Protein AF-A0A1R1XHR9-F1 (afdb_monomer_lite)

pLDDT: mean 81.64, std 12.71, range [43.72, 94.81]

Organism: NCBI:txid133412

Sequence (105 aa):
MWKDLSNAAQKQQANLDRLLSQYSSFQSSDMKDETANSSIDSLENSITQALNELESLILQLNDLEGENQNTHGLPQRALQRHSLAYQEYQNAFKRYNVNTKKKKF

Radius of gyration: 16.56 Å; chains: 1; bounding box: 38×18×50 Å

Structure (mmCIF, N/CA/C/O backbone):
data_AF-A0A1R1XHR9-F1
#
_entry.id   AF-A0A1R1XHR9-F1
#
loop_
_atom_site.group_PDB
_atom_site.id
_atom_site.type_symbol
_atom_site.label_atom_id
_atom_site.label_alt_id
_atom_site.label_comp_id
_atom_site.label_asym_id
_atom_site.label_entity_id
_atom_site.label_seq_id
_atom_site.pdbx_PDB_ins_code
_atom_site.Cartn_x
_atom_site.Cartn_y
_atom_site.Cartn_z
_atom_site.occupancy
_atom_site.B_iso_or_equiv
_atom_site.auth_seq_id
_atom_site.auth_comp_id
_atom_site.auth_asym_id
_atom_site.auth_atom_id
_atom_site.pdbx_PDB_model_num
ATOM 1 N N . MET A 1 1 ? 12.326 -7.820 -14.269 1.00 78.06 1 MET A N 1
ATOM 2 C CA . MET A 1 1 ? 12.620 -6.669 -13.391 1.00 78.06 1 MET A CA 1
ATOM 3 C C . MET A 1 1 ? 11.393 -5.790 -13.147 1.00 78.06 1 MET A C 1
ATOM 5 O O . MET A 1 1 ? 10.759 -5.990 -12.125 1.00 78.06 1 MET A O 1
ATOM 9 N N . TRP A 1 2 ? 10.954 -4.908 -14.064 1.00 82.75 2 TRP A N 1
ATOM 10 C CA . TRP A 1 2 ? 9.757 -4.070 -13.805 1.00 82.75 2 TRP A CA 1
ATOM 11 C C . TRP A 1 2 ? 8.469 -4.889 -13.590 1.00 82.75 2 TRP A C 1
ATOM 13 O O . TRP A 1 2 ? 7.633 -4.538 -12.763 1.00 82.75 2 TRP A O 1
ATOM 23 N N . LYS A 1 3 ? 8.323 -6.018 -14.301 1.00 86.69 3 LYS A N 1
ATOM 24 C CA . LYS A 1 3 ? 7.200 -6.954 -14.122 1.00 86.69 3 LYS A CA 1
ATOM 25 C C . LYS A 1 3 ? 7.166 -7.551 -12.715 1.00 86.69 3 LYS A C 1
ATOM 27 O O . LYS A 1 3 ? 6.089 -7.713 -12.160 1.00 86.69 3 LYS A O 1
ATOM 32 N N . ASP A 1 4 ? 8.329 -7.844 -12.139 1.00 90.06 4 ASP A N 1
ATOM 33 C CA . ASP A 1 4 ? 8.435 -8.456 -10.812 1.00 90.06 4 ASP A CA 1
ATOM 34 C C . ASP A 1 4 ? 8.043 -7.452 -9.727 1.00 90.06 4 ASP A C 1
ATOM 36 O O . ASP A 1 4 ? 7.256 -7.786 -8.845 1.00 90.06 4 ASP A O 1
ATOM 40 N N . LEU A 1 5 ? 8.491 -6.198 -9.860 1.00 89.31 5 LEU A N 1
ATOM 41 C CA . LEU A 1 5 ? 8.056 -5.102 -8.993 1.00 89.31 5 LEU A CA 1
ATOM 42 C C . LEU A 1 5 ? 6.563 -4.808 -9.142 1.00 89.31 5 LEU A C 1
ATOM 44 O O . LEU A 1 5 ? 5.874 -4.630 -8.144 1.00 89.31 5 LEU A O 1
ATOM 48 N N . SER A 1 6 ? 6.033 -4.816 -10.369 1.00 89.69 6 SER A N 1
ATOM 49 C CA . SER A 1 6 ? 4.596 -4.634 -10.588 1.00 89.69 6 SER A CA 1
ATOM 50 C C . SER A 1 6 ? 3.782 -5.775 -9.970 1.00 89.69 6 SER A C 1
ATOM 52 O O . SER A 1 6 ? 2.769 -5.516 -9.327 1.00 89.69 6 SER A O 1
ATOM 54 N N . ASN A 1 7 ? 4.243 -7.023 -10.080 1.00 93.69 7 ASN A N 1
ATOM 55 C CA . ASN A 1 7 ? 3.605 -8.171 -9.434 1.00 93.69 7 ASN A CA 1
ATOM 56 C C . ASN A 1 7 ? 3.683 -8.082 -7.902 1.00 93.69 7 ASN A C 1
ATOM 58 O O . ASN A 1 7 ? 2.713 -8.406 -7.218 1.00 93.69 7 ASN A O 1
ATOM 62 N N . ALA A 1 8 ? 4.816 -7.642 -7.348 1.00 93.69 8 ALA A N 1
ATOM 63 C CA . ALA A 1 8 ? 4.960 -7.405 -5.914 1.00 93.69 8 ALA A CA 1
ATOM 64 C C . ALA A 1 8 ? 4.002 -6.303 -5.439 1.00 93.69 8 ALA A C 1
ATOM 66 O O . ALA A 1 8 ? 3.286 -6.495 -4.459 1.00 93.69 8 ALA A O 1
ATOM 67 N N . ALA A 1 9 ? 3.902 -5.202 -6.190 1.00 91.56 9 ALA A N 1
ATOM 68 C CA . ALA A 1 9 ? 2.974 -4.120 -5.894 1.00 91.56 9 ALA A CA 1
ATOM 69 C C . ALA A 1 9 ? 1.525 -4.620 -5.941 1.00 91.56 9 ALA A C 1
ATOM 71 O O . ALA A 1 9 ? 0.773 -4.360 -5.013 1.00 91.56 9 ALA A O 1
ATOM 72 N N . GLN A 1 10 ? 1.138 -5.417 -6.944 1.00 93.50 10 GLN A N 1
ATOM 73 C CA . GLN A 1 10 ? -0.197 -6.032 -7.009 1.00 93.50 10 GLN A CA 1
ATOM 74 C C . GLN A 1 10 ? -0.508 -6.919 -5.798 1.00 93.50 10 GLN A C 1
ATOM 76 O O . GLN A 1 10 ? -1.607 -6.843 -5.250 1.00 93.50 10 GLN A O 1
ATOM 81 N N . LYS A 1 11 ? 0.448 -7.743 -5.348 1.00 94.81 11 LYS A N 1
ATOM 82 C CA . LYS A 1 11 ? 0.273 -8.546 -4.126 1.00 94.81 11 LYS A CA 1
ATOM 83 C C . LYS A 1 11 ? 0.040 -7.655 -2.912 1.00 94.81 11 LYS A C 1
ATOM 85 O O . LYS A 1 11 ? -0.803 -7.976 -2.077 1.00 94.81 11 LYS A O 1
ATOM 90 N N . GLN A 1 12 ? 0.742 -6.529 -2.847 1.00 92.75 12 GLN A N 1
ATOM 91 C CA . GLN A 1 12 ? 0.595 -5.604 -1.740 1.00 92.75 12 GLN A CA 1
ATOM 92 C C . GLN A 1 12 ? -0.721 -4.834 -1.758 1.00 92.75 12 GLN A C 1
ATOM 94 O O . GLN A 1 12 ? -1.323 -4.631 -0.707 1.00 92.75 12 GLN A O 1
ATOM 99 N N . GLN A 1 13 ? -1.219 -4.489 -2.942 1.00 92.62 13 GLN A N 1
ATOM 100 C CA . GLN A 1 13 ? -2.564 -3.942 -3.111 1.00 92.62 13 GLN A CA 1
ATOM 101 C C . GLN A 1 13 ? -3.626 -4.927 -2.605 1.00 92.62 13 GLN A C 1
ATOM 103 O O . GLN A 1 13 ? -4.453 -4.557 -1.780 1.00 92.62 13 GLN A O 1
ATOM 108 N N . ALA A 1 14 ? -3.529 -6.209 -2.975 1.00 94.12 14 ALA A N 1
ATOM 109 C CA . ALA A 1 14 ? -4.451 -7.237 -2.485 1.00 94.12 14 ALA A CA 1
ATOM 110 C C . ALA A 1 14 ? -4.382 -7.428 -0.954 1.00 94.12 14 ALA A C 1
ATOM 112 O O . ALA A 1 14 ? -5.396 -7.692 -0.304 1.00 94.12 14 ALA A O 1
ATOM 113 N N . ASN A 1 15 ? -3.193 -7.284 -0.359 1.00 93.56 15 ASN A N 1
ATOM 114 C CA . ASN A 1 15 ? -3.037 -7.295 1.095 1.00 93.56 15 ASN A CA 1
ATOM 115 C C . ASN A 1 15 ? -3.717 -6.073 1.742 1.00 93.56 15 ASN A C 1
ATOM 117 O O . ASN A 1 15 ? -4.471 -6.226 2.703 1.00 93.56 15 ASN A O 1
ATOM 121 N N . LEU A 1 16 ? -3.519 -4.876 1.179 1.00 92.00 16 LEU A N 1
ATOM 122 C CA . LEU A 1 16 ? -4.174 -3.644 1.629 1.00 92.00 16 LEU A CA 1
ATOM 123 C C . LEU A 1 16 ? -5.699 -3.721 1.513 1.00 92.00 16 LEU A C 1
ATOM 125 O O . LEU A 1 16 ? -6.378 -3.346 2.466 1.00 92.00 16 LEU A O 1
ATOM 129 N N . ASP A 1 17 ? -6.239 -4.272 0.423 1.00 92.38 17 ASP A N 1
ATOM 130 C CA . ASP A 1 17 ? -7.679 -4.523 0.267 1.00 92.38 17 ASP A CA 1
ATOM 131 C C . ASP A 1 17 ? -8.216 -5.383 1.416 1.00 92.38 17 ASP A C 1
ATOM 133 O O . ASP A 1 17 ? -9.232 -5.057 2.038 1.00 92.38 17 ASP A O 1
ATOM 137 N N . ARG A 1 18 ? -7.508 -6.473 1.743 1.00 93.31 18 ARG A N 1
ATOM 138 C CA . ARG A 1 18 ? -7.897 -7.374 2.832 1.00 93.31 18 ARG A CA 1
ATOM 139 C C . ARG A 1 18 ? -7.875 -6.663 4.182 1.00 93.31 18 ARG A C 1
ATOM 141 O O . ARG A 1 18 ? -8.831 -6.781 4.947 1.00 93.31 18 ARG A O 1
ATOM 148 N N . LEU A 1 19 ? -6.797 -5.940 4.477 1.00 91.25 19 LEU A N 1
ATOM 149 C CA . LEU A 1 19 ? -6.626 -5.241 5.749 1.00 91.25 19 LEU A CA 1
ATOM 150 C C . LEU A 1 19 ? -7.640 -4.103 5.914 1.00 91.25 19 LEU A C 1
ATOM 152 O O . LEU A 1 19 ? -8.238 -3.969 6.979 1.00 91.25 19 LEU A O 1
ATOM 156 N N . LEU A 1 20 ? -7.893 -3.319 4.863 1.00 88.38 20 LEU A N 1
ATOM 157 C CA . LEU A 1 20 ? -8.885 -2.243 4.885 1.00 88.38 20 LEU A CA 1
ATOM 158 C C . LEU A 1 20 ? -10.310 -2.781 4.984 1.00 88.38 20 LEU A C 1
ATOM 160 O O . LEU A 1 20 ? -11.121 -2.204 5.706 1.00 88.38 20 LEU A O 1
ATOM 164 N N . SER A 1 21 ? -10.616 -3.904 4.330 1.00 88.69 21 SER A N 1
ATOM 165 C CA . SER A 1 21 ? -11.903 -4.582 4.503 1.00 88.69 21 SER A CA 1
ATOM 166 C C . SER A 1 21 ? -12.103 -5.018 5.957 1.00 88.69 21 SER A C 1
ATOM 168 O O . SER A 1 21 ? -13.127 -4.679 6.556 1.00 88.69 21 SER A O 1
ATOM 170 N N . GLN A 1 22 ? -11.102 -5.661 6.570 1.00 86.88 22 GLN A N 1
ATOM 171 C CA . GLN A 1 22 ? -11.141 -6.019 7.992 1.00 86.88 22 GLN A CA 1
ATOM 172 C C . GLN A 1 22 ? -11.329 -4.778 8.870 1.00 86.88 22 GLN A C 1
ATOM 174 O O . GLN A 1 22 ? -12.252 -4.737 9.681 1.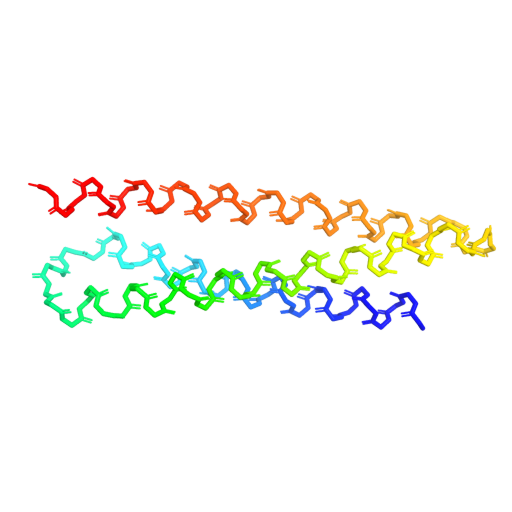00 86.88 22 GLN A O 1
ATOM 179 N N . TYR A 1 23 ? -10.538 -3.730 8.652 1.00 83.56 23 TYR A N 1
ATOM 180 C CA . TYR A 1 23 ? -10.619 -2.483 9.408 1.00 83.56 23 TYR A CA 1
ATOM 181 C C . TYR A 1 23 ? -11.993 -1.803 9.286 1.00 83.56 23 TYR A C 1
ATOM 183 O O . TYR A 1 23 ? -12.549 -1.328 10.276 1.00 83.56 23 TYR A O 1
ATOM 191 N N . SER A 1 24 ? -12.593 -1.820 8.092 1.00 82.56 24 SER A N 1
ATOM 192 C CA . SER A 1 24 ? -13.949 -1.309 7.872 1.00 82.56 24 SER A CA 1
ATOM 193 C C . SER A 1 24 ? -15.009 -2.112 8.637 1.00 82.56 24 SER A C 1
ATOM 195 O O . SER A 1 24 ? -15.930 -1.523 9.200 1.00 82.56 24 SER A O 1
ATOM 197 N N . SER A 1 25 ? -14.850 -3.436 8.754 1.00 81.06 25 SER A N 1
ATOM 198 C CA . SER A 1 25 ? -15.793 -4.287 9.491 1.00 81.06 25 SER A CA 1
ATOM 199 C C . SER A 1 25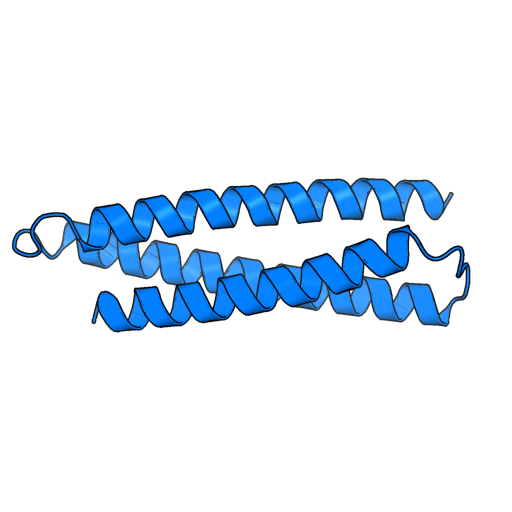 ? -15.793 -3.996 10.996 1.00 81.06 25 SER A C 1
ATOM 201 O O . SER A 1 25 ? -16.854 -3.977 11.620 1.00 81.06 25 SER A O 1
ATOM 203 N N . PHE A 1 26 ? -14.631 -3.646 11.561 1.00 74.00 26 PHE A N 1
ATOM 204 C CA . PHE A 1 26 ? -14.529 -3.168 12.942 1.00 74.00 26 PHE A CA 1
ATOM 205 C C . PHE A 1 26 ? -15.221 -1.815 13.143 1.00 74.00 26 PHE A C 1
ATOM 207 O O . PHE A 1 26 ? -15.708 -1.545 14.235 1.00 74.00 26 PHE A O 1
ATOM 214 N N . GLN A 1 27 ? -15.334 -0.972 12.107 1.00 67.25 27 GLN A N 1
ATOM 215 C CA . GLN A 1 27 ? -16.132 0.254 12.216 1.00 67.25 27 GLN A CA 1
ATOM 216 C C . GLN A 1 27 ? -17.630 -0.018 12.268 1.00 67.25 27 GLN A C 1
ATOM 218 O O . GLN A 1 27 ? -18.352 0.739 12.915 1.00 67.25 27 GLN A O 1
ATOM 223 N N . SER A 1 28 ? -18.101 -1.031 11.545 1.00 66.31 28 SER A N 1
ATOM 224 C CA . SER A 1 28 ? -19.521 -1.387 11.474 1.00 66.31 28 SER A CA 1
ATOM 225 C C . SER A 1 28 ? -19.986 -2.205 12.675 1.00 66.31 28 SER A C 1
ATOM 227 O O . SER A 1 28 ? -21.173 -2.204 12.981 1.00 66.31 28 SER A O 1
ATOM 229 N N . SER A 1 29 ? -19.065 -2.889 13.351 1.00 62.47 29 SER A N 1
ATOM 230 C CA . SER A 1 29 ? -19.348 -3.642 14.565 1.00 62.47 29 SER A CA 1
ATOM 231 C C . SER A 1 29 ? -19.466 -2.696 15.766 1.00 62.47 29 SER A C 1
ATOM 233 O O . SER A 1 29 ? -18.530 -1.962 16.074 1.00 62.47 29 SER A O 1
ATOM 235 N N . ASP A 1 30 ? -20.588 -2.728 16.490 1.00 60.00 30 ASP A N 1
ATOM 236 C CA . ASP A 1 30 ? -20.786 -2.019 17.771 1.00 60.00 30 ASP A CA 1
ATOM 237 C C . ASP A 1 30 ? -19.961 -2.627 18.934 1.00 60.00 30 ASP A C 1
ATOM 239 O O . ASP A 1 30 ? -20.289 -2.468 20.112 1.00 60.00 30 ASP A O 1
ATOM 243 N N . MET A 1 31 ? -18.867 -3.333 18.635 1.00 56.09 31 MET A N 1
ATOM 244 C CA . MET A 1 31 ? -17.985 -3.934 19.634 1.00 56.09 31 MET A CA 1
ATOM 245 C C . MET A 1 31 ? -17.091 -2.868 20.281 1.00 56.09 31 MET A C 1
ATOM 247 O O . MET A 1 31 ? -15.970 -2.609 19.849 1.00 56.09 31 MET A O 1
ATOM 251 N N . LYS A 1 32 ? -17.608 -2.252 21.349 1.00 55.88 32 LYS A N 1
ATOM 252 C CA . LYS A 1 32 ? -16.884 -1.363 22.272 1.00 55.88 32 LYS A CA 1
ATOM 253 C C . LYS A 1 32 ? -16.126 -2.159 23.345 1.00 55.88 32 LYS A C 1
ATOM 255 O O . LYS A 1 32 ? -16.346 -1.942 24.531 1.00 55.88 32 LYS A O 1
ATOM 260 N N . ASP A 1 33 ? -15.284 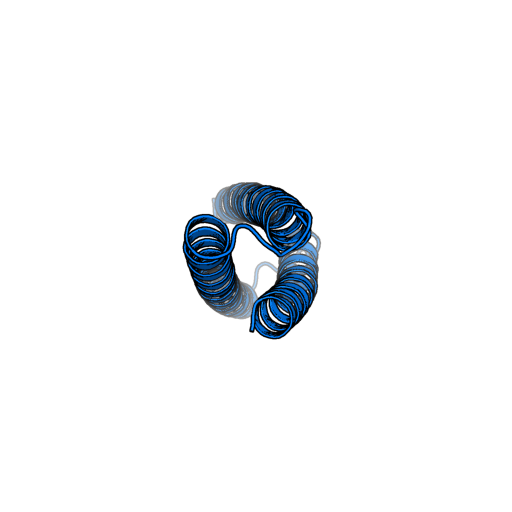-3.104 22.942 1.00 60.34 33 ASP A N 1
ATOM 261 C CA . ASP A 1 33 ? -14.514 -3.926 23.886 1.00 60.34 33 ASP A CA 1
ATOM 262 C C . ASP A 1 33 ? -13.008 -3.617 23.786 1.00 60.34 33 ASP A C 1
ATOM 264 O O . ASP A 1 33 ? -12.504 -3.281 22.711 1.00 60.34 33 ASP A O 1
ATOM 268 N N . GLU A 1 34 ? -12.261 -3.709 24.888 1.00 59.38 34 GLU A N 1
ATOM 269 C CA . GLU A 1 34 ? -10.822 -3.370 24.930 1.00 59.38 34 GLU A CA 1
ATOM 270 C C . GLU A 1 34 ? -9.988 -4.266 23.996 1.00 59.38 34 GLU A C 1
ATOM 272 O O . GLU A 1 34 ? -8.989 -3.832 23.417 1.00 59.38 34 GLU A O 1
ATOM 277 N N . THR A 1 35 ? -10.454 -5.496 23.766 1.00 62.03 35 THR A N 1
ATOM 278 C CA . THR A 1 35 ? -9.891 -6.444 22.791 1.00 62.03 35 THR A CA 1
ATOM 279 C C . THR A 1 35 ? -10.092 -6.003 21.337 1.00 62.03 35 THR A C 1
ATOM 281 O O . THR A 1 35 ? -9.254 -6.290 20.477 1.00 62.03 35 THR A O 1
ATOM 284 N N . ALA A 1 36 ? -11.163 -5.260 21.046 1.00 65.56 36 ALA A N 1
ATOM 285 C CA . ALA A 1 36 ? -11.391 -4.676 19.730 1.00 65.56 36 ALA A CA 1
ATOM 286 C C . ALA A 1 36 ? -10.430 -3.504 19.481 1.00 65.56 36 ALA A C 1
ATOM 288 O O . ALA A 1 36 ? -9.904 -3.374 18.379 1.00 65.56 36 ALA A O 1
ATOM 289 N N . ASN A 1 37 ? -10.117 -2.705 20.507 1.00 67.88 37 ASN A N 1
ATOM 290 C CA . ASN A 1 37 ? -9.166 -1.596 20.387 1.00 67.88 37 ASN A CA 1
ATOM 291 C C . ASN A 1 37 ? -7.735 -2.064 20.081 1.00 67.88 37 ASN A C 1
ATOM 293 O O . ASN A 1 37 ? -7.110 -1.522 19.174 1.00 67.88 37 ASN A O 1
ATOM 297 N N . SER A 1 38 ? -7.229 -3.094 20.767 1.00 72.94 38 SER A N 1
ATOM 298 C CA . SER A 1 38 ? -5.888 -3.639 20.489 1.00 72.94 38 SER A CA 1
ATOM 299 C C . SER A 1 38 ? -5.795 -4.309 19.111 1.00 72.94 38 SER A C 1
ATOM 301 O O . SER A 1 38 ? -4.766 -4.219 18.431 1.00 72.94 38 SER A O 1
ATOM 303 N N . SER A 1 39 ? -6.891 -4.925 18.660 1.00 80.31 39 SER A N 1
ATOM 304 C CA . SER A 1 39 ? -7.017 -5.490 17.312 1.00 80.31 39 SER A CA 1
ATOM 305 C C . SER A 1 39 ? -7.029 -4.398 16.237 1.00 80.31 39 SER A C 1
ATOM 307 O O . SER A 1 39 ? -6.371 -4.544 15.207 1.00 80.31 39 SER A O 1
ATOM 309 N N . ILE A 1 40 ? -7.717 -3.279 16.493 1.00 82.06 40 ILE A N 1
ATOM 310 C CA . ILE A 1 40 ? -7.724 -2.091 15.629 1.00 82.06 40 ILE A CA 1
ATOM 311 C C . ILE A 1 40 ? -6.316 -1.505 15.532 1.00 82.06 40 ILE A C 1
ATOM 313 O O . ILE A 1 40 ? -5.829 -1.341 14.420 1.00 82.06 40 ILE A O 1
ATOM 317 N N . ASP A 1 41 ? -5.630 -1.260 16.650 1.00 83.19 41 ASP A N 1
ATOM 318 C CA . ASP A 1 41 ? -4.281 -0.675 16.640 1.00 83.19 41 ASP A CA 1
ATOM 319 C C . ASP A 1 41 ? -3.274 -1.591 15.903 1.00 83.19 41 ASP A C 1
ATOM 321 O O . ASP A 1 41 ? -2.434 -1.129 15.126 1.00 83.19 41 ASP A O 1
ATOM 325 N N . SER A 1 42 ? -3.403 -2.913 16.063 1.00 86.81 42 SER A N 1
ATOM 326 C CA . SER A 1 42 ? -2.601 -3.898 15.317 1.00 86.81 42 SER A CA 1
ATOM 327 C C . SER A 1 42 ? -2.884 -3.865 13.809 1.00 86.81 42 SER A C 1
ATOM 329 O O . SER A 1 42 ? -1.959 -3.965 12.994 1.00 86.81 42 SER A O 1
ATOM 331 N N . LEU A 1 43 ? -4.150 -3.688 13.419 1.00 88.69 43 LEU A N 1
ATOM 332 C CA . LEU A 1 43 ? -4.540 -3.506 12.020 1.00 88.69 43 LEU A CA 1
ATOM 333 C C . LEU A 1 43 ? -4.040 -2.175 11.454 1.00 88.69 43 LEU A C 1
ATOM 335 O O . LEU A 1 43 ? -3.558 -2.161 10.326 1.00 88.69 43 LEU A O 1
ATOM 339 N N . GLU A 1 44 ? -4.088 -1.079 12.217 1.00 88.88 44 GLU A N 1
ATOM 340 C CA . GLU A 1 44 ? -3.534 0.218 11.801 1.00 88.88 44 GLU A CA 1
ATOM 341 C C . GLU A 1 44 ? -2.040 0.114 11.498 1.00 88.88 44 GLU A C 1
ATOM 343 O O . GLU A 1 44 ? -1.582 0.594 10.456 1.00 88.88 44 GLU A O 1
ATOM 348 N N . ASN A 1 45 ? -1.291 -0.564 12.368 1.00 90.75 45 ASN A N 1
ATOM 349 C CA . ASN A 1 45 ? 0.132 -0.813 12.161 1.00 90.75 45 ASN A CA 1
ATOM 350 C C . ASN A 1 45 ? 0.376 -1.671 10.914 1.00 90.75 45 ASN A C 1
ATOM 352 O O . ASN A 1 45 ? 1.232 -1.329 10.099 1.00 90.75 45 ASN A O 1
ATOM 356 N N . SER A 1 46 ? -0.415 -2.730 10.723 1.00 92.69 46 SER A N 1
ATOM 357 C CA . SER A 1 46 ? -0.302 -3.611 9.552 1.00 92.69 46 SER A CA 1
ATOM 358 C C . SER A 1 46 ? -0.604 -2.871 8.245 1.00 92.69 46 SER A C 1
ATOM 360 O O . SER A 1 46 ? 0.117 -3.029 7.264 1.00 92.69 46 SER A O 1
ATOM 362 N N . ILE A 1 47 ? -1.636 -2.018 8.226 1.00 91.31 47 ILE A N 1
ATOM 363 C CA . ILE A 1 47 ? -1.985 -1.187 7.063 1.00 91.31 47 ILE A CA 1
ATOM 364 C C . ILE A 1 47 ? -0.879 -0.170 6.785 1.00 91.31 47 ILE A C 1
ATOM 366 O O . ILE A 1 47 ? -0.499 0.020 5.633 1.00 91.31 47 ILE A O 1
ATOM 370 N N . THR A 1 48 ? -0.334 0.461 7.827 1.00 92.06 48 THR A N 1
ATOM 371 C CA . THR A 1 48 ? 0.749 1.446 7.693 1.00 92.06 48 THR A CA 1
ATOM 372 C C . THR A 1 48 ? 2.011 0.807 7.118 1.00 92.06 48 THR A C 1
ATOM 374 O O . THR A 1 48 ? 2.587 1.332 6.168 1.00 92.06 48 THR A O 1
ATOM 377 N N . GLN A 1 49 ? 2.414 -0.356 7.636 1.00 93.69 49 GLN A N 1
ATOM 378 C CA . GLN A 1 49 ? 3.523 -1.128 7.073 1.00 93.69 49 GLN A CA 1
ATOM 379 C C . GLN A 1 49 ? 3.249 -1.489 5.615 1.00 93.69 49 GLN A C 1
ATOM 381 O O . GLN A 1 49 ? 4.107 -1.284 4.756 1.00 93.69 49 GLN A O 1
ATOM 386 N N . ALA A 1 50 ? 2.028 -1.939 5.319 1.00 92.56 50 ALA A N 1
ATOM 387 C CA . ALA A 1 50 ? 1.688 -2.355 3.976 1.00 92.56 50 ALA A CA 1
ATOM 388 C C . ALA A 1 50 ? 1.694 -1.197 2.959 1.00 92.56 50 ALA A C 1
ATOM 390 O O . ALA A 1 50 ? 2.135 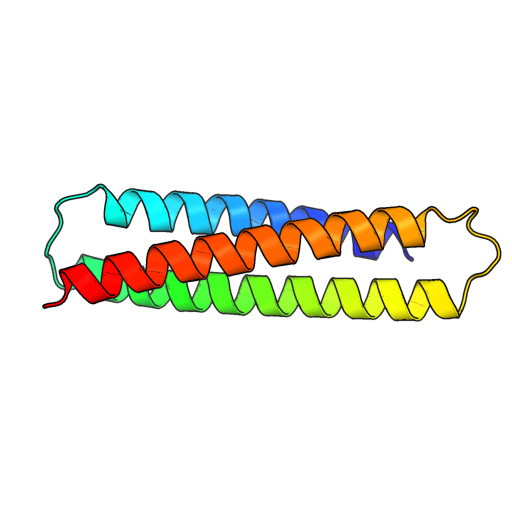-1.378 1.821 1.00 92.56 50 ALA A O 1
ATOM 391 N N . LEU A 1 51 ? 1.266 -0.002 3.383 1.00 92.62 51 LEU A N 1
ATOM 392 C CA . LEU A 1 51 ? 1.351 1.238 2.609 1.00 92.62 51 LEU A CA 1
ATOM 393 C C . LEU A 1 51 ? 2.804 1.639 2.336 1.00 92.62 51 LEU A C 1
ATOM 395 O O . LEU A 1 51 ? 3.128 1.943 1.191 1.00 92.62 51 LEU A O 1
ATOM 399 N N . ASN A 1 52 ? 3.676 1.593 3.346 1.00 94.31 52 ASN A N 1
ATOM 400 C CA . ASN A 1 52 ? 5.095 1.935 3.191 1.00 94.31 52 ASN A CA 1
ATOM 401 C C . ASN A 1 52 ? 5.807 0.984 2.214 1.00 94.31 52 ASN A C 1
ATOM 403 O O . ASN A 1 52 ? 6.617 1.407 1.390 1.00 94.31 52 ASN A O 1
ATOM 407 N N . GLU A 1 53 ? 5.491 -0.311 2.272 1.00 94.38 53 GLU A N 1
ATOM 408 C CA . GLU A 1 53 ? 6.019 -1.296 1.323 1.00 94.38 53 GLU A CA 1
ATOM 409 C C . GLU A 1 53 ? 5.526 -1.031 -0.108 1.00 94.38 53 GLU A C 1
ATOM 411 O O . GLU A 1 53 ? 6.318 -1.098 -1.050 1.00 94.38 53 GLU A O 1
ATOM 416 N N . LEU A 1 54 ? 4.244 -0.682 -0.287 1.00 93.38 54 LEU A N 1
ATOM 417 C CA . LEU A 1 54 ? 3.706 -0.314 -1.600 1.00 93.38 54 LEU A CA 1
ATOM 418 C C . LEU A 1 54 ? 4.373 0.959 -2.147 1.00 93.38 54 LEU A C 1
ATOM 420 O O . LEU A 1 54 ? 4.719 1.000 -3.326 1.00 93.38 54 LEU A O 1
ATOM 424 N N . GLU A 1 55 ? 4.589 1.969 -1.304 1.00 94.12 55 GLU A N 1
ATOM 425 C CA . GLU A 1 55 ? 5.299 3.201 -1.664 1.00 94.12 55 GLU A CA 1
ATOM 426 C C . GLU A 1 55 ? 6.741 2.915 -2.107 1.00 94.12 55 GLU A C 1
ATOM 428 O O . GLU A 1 55 ? 7.167 3.384 -3.160 1.00 94.12 55 GLU A O 1
ATOM 433 N N . SER A 1 56 ? 7.467 2.066 -1.374 1.00 94.31 56 SER A N 1
ATOM 434 C CA . SER A 1 56 ? 8.823 1.645 -1.751 1.00 94.31 56 SER A CA 1
ATOM 435 C C . SER A 1 56 ? 8.861 0.952 -3.119 1.00 94.31 56 SER A C 1
ATOM 437 O O . SER A 1 56 ? 9.721 1.249 -3.949 1.00 94.31 56 SER A O 1
ATOM 439 N N . LEU A 1 57 ? 7.893 0.075 -3.408 1.00 92.75 57 LEU A N 1
ATOM 440 C CA . LEU A 1 57 ? 7.783 -0.588 -4.714 1.00 92.75 57 LEU A CA 1
ATOM 441 C C . LEU A 1 57 ? 7.468 0.397 -5.849 1.00 92.75 57 LEU A C 1
ATOM 443 O O . LEU A 1 57 ? 7.972 0.233 -6.961 1.00 92.75 57 LEU A O 1
ATOM 447 N N . ILE A 1 58 ? 6.654 1.421 -5.579 1.00 91.00 58 ILE A N 1
ATOM 448 C CA . ILE A 1 58 ? 6.358 2.508 -6.522 1.00 91.00 58 ILE A CA 1
ATOM 449 C C . ILE A 1 58 ? 7.621 3.320 -6.817 1.00 91.00 58 ILE A C 1
ATOM 451 O O . ILE A 1 58 ? 7.899 3.587 -7.983 1.00 91.00 58 ILE A O 1
ATOM 455 N N . LEU A 1 59 ? 8.412 3.662 -5.796 1.00 91.06 59 LEU A N 1
ATOM 456 C CA . LEU A 1 59 ? 9.677 4.380 -5.976 1.00 91.06 59 LEU A CA 1
ATOM 457 C C . LEU A 1 59 ? 10.667 3.567 -6.820 1.00 91.06 59 LEU A C 1
ATOM 459 O O . LEU A 1 59 ? 11.196 4.081 -7.798 1.00 91.06 59 LEU A O 1
ATOM 463 N N . GLN A 1 60 ? 10.815 2.269 -6.547 1.00 90.75 60 GLN A N 1
ATOM 464 C CA . GLN A 1 60 ? 11.670 1.391 -7.359 1.00 90.75 60 GLN A CA 1
ATOM 465 C C . GLN A 1 60 ? 11.179 1.261 -8.813 1.00 90.75 60 GLN A C 1
ATOM 467 O O . GLN A 1 60 ? 11.982 1.160 -9.740 1.00 90.75 60 GLN A O 1
ATOM 472 N N . LEU A 1 61 ? 9.859 1.262 -9.040 1.00 87.00 61 LEU A N 1
ATOM 473 C CA . LEU A 1 61 ? 9.286 1.303 -10.391 1.00 87.00 61 LEU A CA 1
ATOM 474 C C . LEU A 1 61 ? 9.565 2.633 -11.099 1.00 87.00 61 LEU A C 1
ATOM 476 O O . LEU A 1 61 ? 9.772 2.626 -12.311 1.00 87.00 61 LEU A O 1
ATOM 480 N N . ASN A 1 62 ? 9.561 3.745 -10.362 1.00 86.50 62 ASN A N 1
ATOM 481 C CA . ASN A 1 62 ? 9.872 5.075 -10.876 1.00 86.50 62 ASN A CA 1
ATOM 482 C C . ASN A 1 62 ? 11.349 5.191 -11.274 1.00 86.50 62 ASN A C 1
ATOM 484 O O . ASN A 1 62 ? 11.651 5.671 -12.363 1.00 86.50 62 ASN A O 1
ATOM 488 N N . ASP A 1 63 ? 12.255 4.667 -10.450 1.00 85.88 63 ASP A N 1
ATOM 489 C CA . ASP A 1 63 ? 13.690 4.658 -10.750 1.00 85.88 63 ASP A CA 1
ATOM 490 C C . ASP A 1 63 ? 13.989 3.834 -12.018 1.00 85.88 63 ASP A C 1
ATOM 492 O O . ASP A 1 63 ? 14.725 4.276 -12.900 1.00 85.88 63 ASP A O 1
ATOM 496 N N . LEU A 1 64 ? 13.326 2.681 -12.186 1.00 81.38 64 LEU A N 1
ATOM 497 C CA . LEU A 1 64 ? 13.437 1.873 -13.408 1.00 81.38 64 LEU A CA 1
ATOM 498 C C . LEU A 1 64 ? 12.835 2.534 -14.656 1.00 81.38 64 LEU A C 1
ATOM 500 O O . LEU A 1 64 ? 13.242 2.198 -15.769 1.00 81.38 64 LEU A O 1
ATOM 504 N N . GLU A 1 65 ? 11.837 3.406 -14.506 1.00 74.12 65 GLU A N 1
ATOM 505 C CA . GLU A 1 65 ? 11.267 4.159 -15.628 1.00 74.12 65 GLU A CA 1
ATOM 506 C C . GLU A 1 65 ? 12.281 5.175 -16.163 1.00 74.12 65 GLU A C 1
ATOM 508 O O . GLU A 1 65 ? 12.496 5.230 -17.375 1.00 74.12 65 GLU A O 1
ATOM 513 N N . GLY A 1 66 ? 12.995 5.861 -15.263 1.00 66.44 66 GLY A N 1
ATOM 514 C CA . GLY A 1 66 ? 14.068 6.790 -15.619 1.00 66.44 66 GLY A CA 1
ATOM 515 C C . GLY A 1 66 ? 15.256 6.129 -16.330 1.00 66.44 66 GLY A C 1
ATOM 516 O O . GLY A 1 66 ? 15.877 6.748 -17.195 1.00 66.44 66 GLY A O 1
ATOM 517 N N . GLU A 1 67 ? 15.554 4.863 -16.020 1.00 71.12 67 GLU A N 1
ATOM 518 C CA . GLU A 1 67 ? 16.687 4.131 -16.606 1.00 71.12 67 GLU A CA 1
ATOM 519 C C . GLU A 1 67 ? 16.373 3.440 -17.947 1.00 71.12 67 GLU A C 1
ATOM 521 O O . GLU A 1 67 ? 17.291 3.132 -18.710 1.00 71.12 67 GLU A O 1
ATOM 526 N N . ASN A 1 68 ? 15.101 3.162 -18.266 1.00 61.44 68 ASN A N 1
ATOM 527 C CA . ASN A 1 68 ? 14.757 2.166 -19.288 1.00 61.44 68 ASN A CA 1
ATOM 528 C C . ASN A 1 68 ? 13.825 2.697 -20.396 1.00 61.44 68 ASN A C 1
ATOM 530 O O . ASN A 1 68 ? 12.637 2.368 -20.468 1.00 61.44 68 ASN A O 1
ATOM 534 N N . GLN A 1 69 ? 14.404 3.451 -21.339 1.00 59.88 69 GLN A N 1
ATOM 535 C CA . GLN A 1 69 ? 13.705 4.069 -22.484 1.00 59.88 69 GLN A CA 1
ATOM 536 C C . GLN A 1 69 ? 13.100 3.067 -23.501 1.00 59.88 69 GLN A C 1
ATOM 538 O O . GLN A 1 69 ? 12.288 3.453 -24.338 1.00 59.88 69 GLN A O 1
ATOM 543 N N . ASN A 1 70 ? 13.435 1.770 -23.428 1.00 62.03 70 ASN A N 1
ATOM 544 C CA . ASN A 1 70 ? 13.057 0.759 -24.436 1.00 62.03 70 ASN A CA 1
ATOM 545 C C . ASN A 1 70 ? 11.804 -0.072 -24.103 1.00 62.03 70 ASN A C 1
ATOM 547 O O . ASN A 1 70 ? 11.507 -1.063 -24.766 1.00 62.03 70 ASN A O 1
ATOM 551 N N . THR A 1 71 ? 11.041 0.296 -23.076 1.00 63.31 71 THR A N 1
ATOM 552 C CA . THR A 1 71 ? 9.939 -0.538 -22.559 1.00 63.31 71 THR A CA 1
ATOM 553 C C . THR A 1 71 ? 8.542 -0.142 -23.064 1.00 63.31 71 THR A C 1
ATOM 555 O O . THR A 1 71 ? 7.533 -0.585 -22.510 1.00 63.31 71 THR A O 1
ATOM 558 N N . HIS A 1 72 ? 8.460 0.670 -24.128 1.00 69.38 72 HIS A N 1
ATOM 559 C CA . HIS A 1 72 ? 7.207 1.160 -24.733 1.00 69.38 72 HIS A CA 1
ATOM 560 C C . HIS A 1 72 ? 6.218 1.790 -23.722 1.00 69.38 72 HIS A C 1
ATOM 562 O O . HIS A 1 72 ? 5.002 1.719 -23.904 1.00 69.38 72 HIS A O 1
ATOM 568 N N . GLY A 1 73 ? 6.719 2.370 -22.624 1.00 74.00 73 GLY A N 1
ATOM 569 C CA . GLY A 1 73 ? 5.894 2.996 -21.581 1.00 74.00 73 GLY A CA 1
ATOM 570 C C . GLY A 1 73 ? 5.112 2.017 -20.691 1.00 74.00 73 GLY A C 1
ATOM 571 O O . GLY A 1 73 ? 4.263 2.442 -19.906 1.00 74.00 73 GLY A O 1
ATOM 572 N N . LEU A 1 74 ? 5.367 0.705 -20.771 1.00 78.44 74 LEU A N 1
ATOM 573 C CA . LEU A 1 74 ? 4.719 -0.279 -19.891 1.00 78.44 74 LEU A CA 1
ATOM 574 C C . LEU A 1 74 ? 5.040 -0.065 -18.395 1.00 78.44 74 LEU A C 1
ATOM 576 O O . LEU A 1 74 ? 4.100 -0.125 -17.596 1.00 78.44 74 LEU A O 1
ATOM 580 N N . PRO A 1 75 ? 6.291 0.242 -17.988 1.00 79.62 75 PRO A N 1
ATOM 581 C CA . PRO A 1 75 ? 6.612 0.577 -16.601 1.00 79.62 75 PRO A CA 1
ATOM 582 C C . PRO A 1 75 ? 5.906 1.850 -16.143 1.00 79.62 75 PRO A C 1
ATOM 584 O O . PRO A 1 75 ? 5.373 1.873 -15.042 1.00 79.62 75 PRO A O 1
ATOM 587 N N . GLN A 1 76 ? 5.798 2.857 -17.013 1.00 82.81 76 GLN A N 1
ATOM 588 C CA . GLN A 1 76 ? 5.099 4.107 -16.716 1.00 82.81 76 GLN A CA 1
ATOM 589 C C . GLN A 1 76 ? 3.606 3.878 -16.438 1.00 82.81 76 GLN A C 1
ATOM 591 O O . GLN A 1 76 ? 3.060 4.408 -15.473 1.00 82.81 76 GLN A O 1
ATOM 596 N N . ARG A 1 77 ? 2.936 3.031 -17.233 1.00 86.25 77 ARG A N 1
ATOM 597 C CA . ARG A 1 77 ? 1.532 2.651 -16.983 1.00 86.25 77 ARG A CA 1
ATOM 598 C C . ARG A 1 77 ? 1.370 1.880 -15.675 1.00 86.25 77 ARG A C 1
ATOM 600 O O . ARG A 1 77 ? 0.407 2.109 -14.944 1.00 86.25 77 ARG A O 1
ATOM 607 N N . ALA A 1 78 ? 2.289 0.958 -15.384 1.00 85.69 78 ALA A N 1
ATOM 608 C CA . ALA A 1 78 ? 2.281 0.223 -14.124 1.00 85.69 78 ALA A CA 1
ATOM 609 C C . ALA A 1 78 ? 2.476 1.175 -12.936 1.00 85.69 78 ALA A C 1
ATOM 611 O O . ALA A 1 78 ? 1.691 1.124 -11.992 1.00 85.69 78 ALA A O 1
ATOM 612 N N . LEU A 1 79 ? 3.454 2.079 -13.023 1.00 87.31 79 LEU A N 1
ATOM 613 C CA . LEU A 1 79 ? 3.725 3.115 -12.034 1.00 87.31 79 LEU A CA 1
ATOM 614 C C . LEU A 1 79 ? 2.484 3.974 -11.782 1.00 87.31 79 LEU A C 1
ATOM 616 O O . LEU A 1 79 ? 2.025 4.047 -10.650 1.00 87.31 79 LEU A O 1
ATOM 620 N N . GLN A 1 80 ? 1.879 4.541 -12.832 1.00 89.81 80 GLN A N 1
ATOM 621 C CA . GLN A 1 80 ? 0.661 5.351 -12.714 1.00 89.81 80 GLN A CA 1
ATOM 622 C C . GLN A 1 80 ? -0.469 4.595 -12.007 1.00 89.81 80 GLN A C 1
ATOM 624 O O . GLN A 1 80 ? -1.075 5.121 -11.075 1.00 89.81 80 GLN A O 1
ATOM 629 N N . ARG A 1 81 ? -0.726 3.342 -12.403 1.00 92.25 81 ARG A N 1
ATOM 630 C CA . ARG A 1 81 ? -1.751 2.500 -11.770 1.00 92.25 81 ARG A CA 1
ATOM 631 C C . ARG A 1 81 ? -1.461 2.274 -10.285 1.00 92.25 81 ARG A C 1
ATOM 633 O O . ARG A 1 81 ? -2.374 2.351 -9.467 1.00 92.25 81 ARG A O 1
ATOM 640 N N . HIS A 1 82 ? -0.214 1.969 -9.935 1.00 90.88 82 HIS A N 1
ATOM 641 C CA . HIS A 1 82 ? 0.165 1.702 -8.550 1.00 90.88 82 HIS A CA 1
ATOM 642 C C . HIS A 1 82 ? 0.133 2.969 -7.687 1.00 90.88 82 HIS A C 1
ATOM 644 O O . HIS A 1 82 ? -0.378 2.908 -6.572 1.00 90.88 82 HIS A O 1
ATOM 650 N N . SER A 1 83 ? 0.558 4.114 -8.223 1.00 91.31 83 SER A N 1
ATOM 651 C CA . SER A 1 83 ? 0.474 5.418 -7.555 1.00 91.31 83 SER A CA 1
ATOM 652 C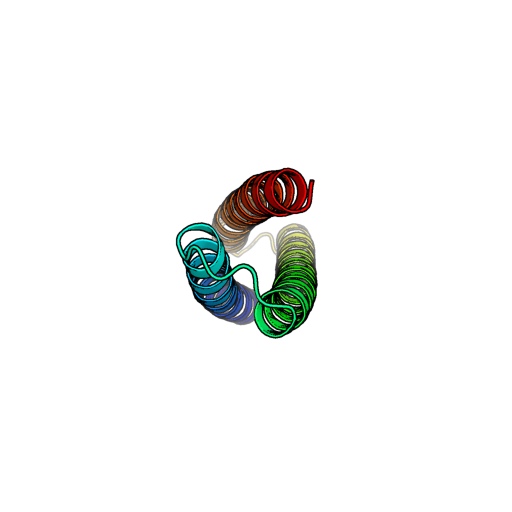 C . SER A 1 83 ? -0.965 5.848 -7.275 1.00 91.31 83 SER A C 1
ATOM 654 O O . SER A 1 83 ? -1.253 6.319 -6.176 1.00 91.31 83 SER A O 1
ATOM 656 N N . LEU A 1 84 ? -1.884 5.648 -8.227 1.00 93.25 84 LEU A N 1
ATOM 657 C CA . LEU A 1 84 ? -3.309 5.929 -8.018 1.00 93.25 84 LEU A CA 1
ATOM 658 C C . LEU A 1 84 ? -3.890 5.058 -6.899 1.00 93.25 84 LEU A C 1
ATOM 660 O O . LEU A 1 84 ? -4.484 5.578 -5.959 1.00 93.25 84 LEU A O 1
ATOM 664 N N . ALA A 1 85 ? -3.642 3.750 -6.949 1.00 90.12 85 ALA A N 1
ATOM 665 C CA . ALA A 1 85 ? -4.106 2.833 -5.913 1.00 90.12 85 ALA A CA 1
ATOM 666 C C . ALA A 1 85 ? -3.514 3.168 -4.532 1.00 90.12 85 ALA A C 1
ATOM 668 O O . ALA A 1 85 ? -4.224 3.142 -3.533 1.00 90.12 85 ALA A O 1
ATOM 669 N N . TYR A 1 86 ? -2.231 3.540 -4.455 1.00 92.88 86 TYR A N 1
ATOM 670 C CA . TYR A 1 86 ? -1.620 3.992 -3.202 1.00 92.88 86 TYR A CA 1
ATOM 671 C C . TYR A 1 86 ? -2.357 5.202 -2.613 1.00 92.88 86 TYR A C 1
ATOM 673 O O . TYR A 1 86 ? -2.681 5.202 -1.425 1.00 92.88 86 TYR A O 1
ATOM 681 N N . GLN A 1 87 ? -2.695 6.200 -3.438 1.00 92.81 87 GLN A N 1
ATOM 682 C CA . GLN A 1 87 ? -3.487 7.350 -2.994 1.00 92.81 87 GLN A CA 1
ATOM 683 C C . GLN A 1 87 ? -4.883 6.936 -2.511 1.00 92.81 87 GLN A C 1
ATOM 685 O O . GLN A 1 87 ? -5.353 7.439 -1.487 1.00 92.81 87 GLN A O 1
ATOM 690 N N . GLU A 1 88 ? -5.547 6.013 -3.207 1.00 92.00 88 GLU A N 1
ATOM 691 C CA . GLU A 1 88 ? -6.847 5.474 -2.795 1.00 92.00 88 GLU A CA 1
ATOM 692 C C . GLU A 1 88 ? -6.764 4.776 -1.433 1.00 92.00 88 GLU A C 1
ATOM 694 O O . GLU A 1 88 ? -7.551 5.095 -0.537 1.00 92.00 88 GLU A O 1
ATOM 699 N N . TYR A 1 89 ? -5.769 3.910 -1.226 1.00 90.81 89 TYR A N 1
ATOM 700 C CA . TYR A 1 89 ? -5.557 3.219 0.045 1.00 90.81 89 TYR A CA 1
ATOM 701 C C . TYR A 1 89 ? -5.206 4.169 1.183 1.00 90.81 89 TYR A C 1
ATOM 703 O O . TYR A 1 89 ? -5.761 4.056 2.278 1.00 90.81 89 TYR A O 1
ATOM 711 N N . GLN A 1 90 ? -4.345 5.152 0.927 1.00 91.50 90 GLN A N 1
ATOM 712 C CA . GLN A 1 90 ? -3.993 6.161 1.918 1.00 91.50 90 GLN A CA 1
ATOM 713 C C . GLN A 1 90 ? -5.225 6.984 2.328 1.00 91.50 90 GLN A C 1
ATOM 715 O O . GLN A 1 90 ? -5.432 7.267 3.511 1.00 91.50 90 GLN A O 1
ATOM 720 N N . ASN A 1 91 ? -6.077 7.347 1.366 1.00 90.88 91 ASN A N 1
ATOM 721 C CA . ASN A 1 91 ? -7.314 8.077 1.626 1.00 90.88 91 ASN A CA 1
ATOM 722 C C . ASN A 1 91 ? -8.344 7.223 2.375 1.00 90.88 91 ASN A C 1
ATOM 724 O O . ASN A 1 91 ? -8.977 7.721 3.309 1.00 90.88 91 ASN A O 1
ATOM 728 N N . ALA A 1 92 ? -8.501 5.950 2.005 1.00 87.69 92 ALA A N 1
ATOM 729 C CA . ALA A 1 92 ? -9.374 5.011 2.701 1.00 87.69 92 ALA A CA 1
ATOM 730 C C . ALA A 1 92 ? -8.938 4.848 4.162 1.00 87.69 92 ALA A C 1
ATOM 732 O O . ALA A 1 92 ? -9.743 5.048 5.073 1.00 87.69 92 ALA A O 1
ATOM 733 N N . PHE A 1 93 ? -7.646 4.610 4.397 1.00 87.88 93 PHE A N 1
ATOM 734 C CA . PHE A 1 93 ? -7.103 4.474 5.743 1.00 87.88 93 PHE A CA 1
ATOM 735 C C . PHE A 1 93 ? -7.313 5.738 6.585 1.00 87.88 93 PHE A C 1
ATOM 737 O O . PHE A 1 93 ? -7.801 5.648 7.711 1.00 87.88 93 PHE A O 1
ATOM 744 N N . LYS A 1 94 ? -7.053 6.932 6.028 1.00 87.06 94 LYS A N 1
ATOM 745 C CA . LYS A 1 94 ? -7.328 8.212 6.708 1.00 87.06 94 LYS A CA 1
ATOM 746 C C . LYS A 1 94 ? -8.801 8.352 7.097 1.00 87.06 94 LYS A C 1
ATOM 748 O O . LYS A 1 94 ? -9.096 8.725 8.231 1.00 87.06 94 LYS A O 1
ATOM 753 N N . ARG A 1 95 ? -9.730 8.045 6.183 1.00 83.75 95 ARG A N 1
ATOM 754 C CA . ARG A 1 95 ? -11.179 8.113 6.450 1.00 83.75 95 ARG A CA 1
ATOM 755 C C . ARG A 1 95 ? -11.572 7.187 7.592 1.00 83.75 95 ARG A C 1
ATOM 757 O O . ARG A 1 95 ? -12.292 7.604 8.499 1.00 83.75 95 ARG A O 1
ATOM 764 N N . TYR A 1 96 ? -11.075 5.955 7.571 1.00 77.94 96 TYR A N 1
ATOM 765 C CA . TYR A 1 96 ? -11.402 5.003 8.614 1.00 77.94 96 TYR A CA 1
ATOM 766 C C . TYR A 1 96 ? -10.761 5.389 9.958 1.00 77.94 96 TYR A C 1
ATOM 768 O O . TYR A 1 96 ? -11.459 5.375 10.965 1.00 77.94 96 TYR A O 1
ATOM 776 N N . ASN A 1 97 ? -9.507 5.846 9.989 1.00 75.69 97 ASN A N 1
ATOM 777 C CA . ASN A 1 97 ? -8.836 6.272 11.226 1.00 75.69 97 ASN A CA 1
ATOM 778 C C . ASN A 1 97 ? -9.522 7.497 11.880 1.00 75.69 97 ASN A C 1
ATOM 780 O O . ASN A 1 97 ? -9.703 7.562 13.095 1.00 75.69 97 ASN A O 1
ATOM 784 N N . VAL A 1 98 ? -9.999 8.462 11.080 1.00 72.06 98 VAL A N 1
ATOM 785 C CA . VAL A 1 98 ? -10.802 9.593 11.597 1.00 72.06 98 VAL A CA 1
ATOM 786 C C . VAL A 1 98 ? -12.098 9.100 12.247 1.00 72.06 98 VAL A C 1
ATOM 788 O O . VAL A 1 98 ? -12.493 9.587 13.307 1.00 72.06 98 VAL A O 1
ATOM 791 N N . ASN A 1 99 ? -12.760 8.127 11.626 1.00 64.06 99 ASN A N 1
ATOM 792 C CA . ASN A 1 99 ? -14.020 7.580 12.117 1.00 64.06 99 ASN A CA 1
ATOM 793 C C . ASN A 1 99 ? -13.843 6.706 13.376 1.00 64.06 99 ASN A C 1
ATOM 795 O O . ASN A 1 99 ? -14.693 6.770 14.262 1.00 64.06 99 ASN A O 1
ATOM 799 N N . THR A 1 100 ? -12.751 5.940 13.510 1.00 62.50 100 THR A N 1
ATOM 800 C CA . THR A 1 100 ? -12.457 5.170 14.735 1.00 62.50 100 THR A CA 1
ATOM 801 C C . THR A 1 100 ? -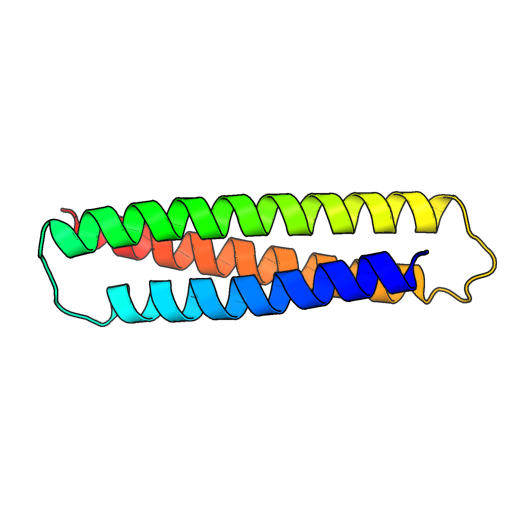12.106 6.092 15.899 1.00 62.50 100 THR A C 1
ATOM 803 O O . THR A 1 100 ? -12.635 5.915 16.994 1.00 62.50 100 THR A O 1
ATOM 806 N N . LYS A 1 101 ? -11.300 7.137 15.671 1.00 64.25 101 LYS A N 1
ATOM 807 C CA . LYS A 1 101 ? -10.958 8.122 16.713 1.00 64.25 101 LYS A CA 1
ATOM 808 C C . LYS A 1 101 ? -12.166 8.907 17.214 1.00 64.25 101 LYS A C 1
ATOM 810 O O . LYS A 1 101 ? -12.261 9.144 18.411 1.00 64.25 101 LYS A O 1
ATOM 815 N N . LYS A 1 102 ? -13.120 9.251 16.342 1.00 59.81 102 LYS A N 1
ATOM 816 C CA . LYS A 1 102 ? -14.387 9.884 16.757 1.00 59.81 102 LYS A CA 1
ATOM 817 C C . LYS A 1 102 ? -15.249 8.995 17.657 1.00 59.81 102 LYS A C 1
ATOM 819 O O . LYS A 1 102 ? -15.986 9.535 18.465 1.00 59.81 102 LYS A O 1
ATOM 824 N N . LYS A 1 103 ? -15.173 7.666 17.519 1.00 54.81 103 LYS A N 1
ATOM 825 C CA . LYS A 1 103 ? -15.920 6.708 18.356 1.00 54.81 103 LYS A CA 1
ATOM 826 C C . LYS A 1 103 ? -15.260 6.420 19.713 1.00 54.81 103 LYS A C 1
ATOM 828 O O . LYS A 1 103 ? -15.907 5.816 20.563 1.00 54.81 103 LYS A O 1
ATOM 833 N N . LYS A 1 104 ? -13.987 6.801 19.901 1.00 51.62 104 LYS A N 1
ATOM 834 C CA . LYS A 1 104 ? -13.247 6.653 21.171 1.00 51.62 104 LYS A CA 1
ATOM 835 C C . LYS A 1 104 ? -13.548 7.785 22.183 1.00 51.62 104 LYS A C 1
ATOM 837 O O . LYS A 1 104 ? -13.082 7.682 23.314 1.00 51.62 104 LYS A O 1
ATOM 842 N N . PHE A 1 105 ? -14.300 8.824 21.795 1.00 43.72 105 PHE A N 1
ATOM 843 C CA . PHE A 1 105 ? -14.804 9.901 22.666 1.00 43.72 105 PHE A CA 1
ATOM 844 C C . PHE A 1 105 ? -16.303 9.731 22.926 1.00 43.72 105 PHE A C 1
ATOM 846 O O . PHE A 1 105 ? -16.746 10.137 24.022 1.00 43.72 105 PHE A O 1
#

Secondary structure (DSSP, 8-state):
-HHHHHHHHHHHHHHHHHHHHHHHHHHHS----HHHHHHHHHHHHHHHHHHHHHHHHHHHHHHHHHH-TTSTTHHHHHHHHHHHHHHHHHHHHHHHHHHHHHHT-

Foldseek 3Di:
DLVVLLVVLVVLLVVLVVLLVVLVVLLVDPPPDPVSVVVNVVSLVVNVVSLVSLVVSLVVLVVVVVVDPPPVCPSVVSSVVSVVSSVVSVVSSVVSVVSVVVVVD